Protein AF-A0A3C0PKZ2-F1 (afdb_monomer_lite)

Radius of gyration: 17.77 Å; chains: 1; bounding box: 62×28×46 Å

Sequence (124 aa):
MRHHPFGPSIAAGSLLANPCGPRAWGRSQTAYARAISCCGRLADVGQTNFYSPAGLFAANGYGLNGMTSNVWDWTANLFRIKSLSKRGIAKATAMRGYRLIKGDSYLCHASYCTCHRIAARTGN

pLDDT: mean 71.55, std 21.71, range [29.44, 97.62]

Secondary structure (DSSP, 8-state):
--PPP-------------SS--BTTBSSGGGGGGS--TTS-GGGGT--SSSPPTTSSPP-TTS--SSSSSSPEEEEEEP-----SHHHHHHHHHTTTPEEEES--TT--TTT--TTSTT--EE-

Structure (mmCIF, N/CA/C/O backbone):
data_AF-A0A3C0PKZ2-F1
#
_entry.id   AF-A0A3C0PKZ2-F1
#
loop_
_atom_site.group_PDB
_atom_site.id
_atom_site.type_symbol
_atom_site.label_atom_id
_atom_site.label_alt_id
_atom_site.label_comp_id
_atom_site.label_asym_id
_atom_site.label_entity_id
_atom_site.label_seq_id
_atom_site.pdbx_PDB_ins_code
_atom_site.Cartn_x
_atom_site.Cartn_y
_atom_site.Cartn_z
_atom_site.occupancy
_atom_site.B_iso_or_equiv
_atom_site.auth_seq_id
_atom_site.auth_comp_id
_atom_site.auth_asym_id
_atom_site.auth_atom_id
_atom_site.pdbx_PDB_model_num
ATOM 1 N N . MET A 1 1 ? 48.005 -4.050 -24.384 1.00 39.88 1 MET A N 1
ATOM 2 C CA . MET A 1 1 ? 46.978 -2.987 -24.436 1.00 39.88 1 MET A CA 1
ATOM 3 C C . MET A 1 1 ? 45.623 -3.602 -24.758 1.00 39.88 1 MET A C 1
ATOM 5 O O . MET A 1 1 ? 45.427 -4.028 -25.888 1.00 39.88 1 MET A O 1
ATOM 9 N N . ARG A 1 2 ? 44.720 -3.680 -23.777 1.00 29.66 2 ARG A N 1
ATOM 10 C CA . ARG A 1 2 ? 43.310 -3.259 -23.874 1.00 29.66 2 ARG A CA 1
ATOM 11 C C . ARG A 1 2 ? 42.634 -3.560 -22.534 1.00 29.66 2 ARG A C 1
ATOM 13 O O . ARG A 1 2 ? 42.608 -4.694 -22.076 1.00 29.66 2 ARG A O 1
ATOM 20 N N . HIS A 1 3 ? 42.213 -2.478 -21.892 1.00 29.44 3 HIS A N 1
ATOM 21 C CA . HIS A 1 3 ? 41.614 -2.410 -20.570 1.00 29.44 3 HIS A CA 1
ATOM 22 C C . HIS A 1 3 ? 40.210 -3.028 -20.572 1.00 29.44 3 HIS A C 1
ATOM 24 O O . HIS A 1 3 ? 39.421 -2.750 -21.473 1.00 29.44 3 HIS A O 1
ATOM 30 N N . HIS A 1 4 ? 39.891 -3.819 -19.546 1.00 33.28 4 HIS A N 1
ATOM 31 C CA . HIS A 1 4 ? 38.510 -4.148 -19.190 1.00 33.28 4 HIS A CA 1
ATOM 32 C C . HIS A 1 4 ? 37.887 -2.974 -18.413 1.00 33.28 4 HIS A C 1
ATOM 34 O O . HIS A 1 4 ? 38.599 -2.309 -17.654 1.00 33.28 4 HIS A O 1
ATOM 40 N N . PRO A 1 5 ? 36.587 -2.683 -18.604 1.00 38.94 5 PRO A N 1
ATOM 41 C CA . PRO A 1 5 ? 35.953 -1.514 -18.018 1.00 38.94 5 PRO A CA 1
ATOM 42 C C . PRO A 1 5 ? 35.733 -1.714 -16.517 1.00 38.94 5 PRO A C 1
ATOM 44 O O . PRO A 1 5 ? 35.252 -2.754 -16.068 1.00 38.94 5 PRO A O 1
ATOM 47 N N . PHE A 1 6 ? 36.081 -0.682 -15.754 1.00 33.44 6 PHE A N 1
ATOM 48 C CA . PHE A 1 6 ? 35.735 -0.519 -14.350 1.00 33.44 6 PHE A CA 1
ATOM 49 C C . PHE A 1 6 ? 34.210 -0.589 -14.179 1.00 33.44 6 PHE A C 1
ATOM 51 O O . PHE A 1 6 ? 33.498 0.362 -14.494 1.00 33.44 6 PHE A O 1
ATOM 58 N N . GLY A 1 7 ? 33.702 -1.714 -13.676 1.00 31.20 7 GLY A N 1
ATOM 59 C CA . GLY A 1 7 ? 32.382 -1.751 -13.051 1.00 31.20 7 GLY A CA 1
ATOM 60 C C . GLY A 1 7 ? 32.441 -0.997 -11.717 1.00 31.20 7 GLY A C 1
ATOM 61 O O . GLY A 1 7 ? 33.451 -1.110 -11.015 1.00 31.20 7 GLY A O 1
ATOM 62 N N . PRO A 1 8 ? 31.418 -0.211 -11.343 1.00 34.75 8 PRO A N 1
ATOM 63 C CA . PRO A 1 8 ? 31.438 0.503 -10.077 1.00 34.75 8 PRO A CA 1
ATOM 64 C C . PRO A 1 8 ? 31.435 -0.507 -8.925 1.00 34.75 8 PRO A C 1
ATOM 66 O O . PRO A 1 8 ? 30.502 -1.292 -8.750 1.00 34.75 8 PRO A O 1
ATOM 69 N N . SER A 1 9 ? 32.521 -0.492 -8.154 1.00 31.41 9 SER A N 1
ATOM 70 C CA . SER A 1 9 ? 32.656 -1.221 -6.898 1.00 31.41 9 SER A CA 1
ATOM 71 C C . SER A 1 9 ? 31.627 -0.673 -5.912 1.00 31.41 9 SER A C 1
ATOM 73 O O . SER A 1 9 ? 31.749 0.456 -5.435 1.00 31.41 9 SER A O 1
ATOM 75 N N . ILE A 1 10 ? 30.581 -1.451 -5.638 1.00 37.75 10 ILE A N 1
ATOM 76 C CA . ILE A 1 10 ? 29.632 -1.148 -4.567 1.00 37.75 10 ILE A CA 1
ATOM 77 C C . ILE A 1 10 ? 30.395 -1.357 -3.259 1.00 37.75 10 ILE A C 1
ATOM 79 O O . ILE A 1 10 ? 30.596 -2.487 -2.815 1.00 37.75 10 ILE A O 1
ATOM 83 N N . ALA A 1 11 ? 30.867 -0.256 -2.677 1.00 30.05 11 ALA A N 1
ATOM 84 C CA . ALA A 1 11 ? 31.533 -0.253 -1.387 1.00 30.05 11 ALA A CA 1
ATOM 85 C C . ALA A 1 11 ? 30.641 -0.943 -0.342 1.00 30.05 11 ALA A C 1
ATOM 87 O O . ALA A 1 11 ? 29.474 -0.587 -0.160 1.00 30.05 11 ALA A O 1
ATOM 88 N N . ALA A 1 12 ? 31.203 -1.942 0.338 1.00 32.94 12 ALA A N 1
ATOM 89 C CA . ALA A 1 12 ? 30.577 -2.641 1.448 1.00 32.94 12 ALA A CA 1
ATOM 90 C C . ALA A 1 12 ? 30.451 -1.689 2.651 1.00 32.94 12 ALA A C 1
ATOM 92 O O . ALA A 1 12 ? 31.299 -1.651 3.539 1.00 32.94 12 ALA A O 1
ATOM 93 N N . GLY A 1 13 ? 29.397 -0.875 2.654 1.00 30.06 13 GLY A N 1
ATOM 94 C CA . GLY A 1 13 ? 29.005 -0.072 3.802 1.00 30.06 13 GLY A CA 1
ATOM 95 C C . GLY A 1 13 ? 28.490 -0.967 4.929 1.00 30.06 13 GLY A C 1
ATOM 96 O O . GLY A 1 13 ? 27.566 -1.748 4.725 1.00 30.06 13 GLY A O 1
ATOM 97 N N . SER A 1 14 ? 29.133 -0.850 6.092 1.00 32.31 14 SER A N 1
ATOM 98 C CA . SER A 1 14 ? 28.657 -1.165 7.448 1.00 32.31 14 SER A CA 1
ATOM 99 C C . SER A 1 14 ? 27.263 -1.813 7.555 1.00 32.31 14 SER A C 1
ATOM 101 O O . SER A 1 14 ? 26.236 -1.199 7.258 1.00 32.31 14 SER A O 1
ATOM 103 N N . LEU A 1 15 ? 27.237 -3.046 8.074 1.00 33.56 15 LEU A N 1
ATOM 104 C CA . LEU A 1 15 ? 26.057 -3.808 8.499 1.00 33.56 15 LEU A CA 1
ATOM 105 C C . LEU A 1 15 ? 25.307 -3.107 9.655 1.00 33.56 15 LEU A C 1
ATOM 107 O O . LEU A 1 15 ? 25.250 -3.609 10.773 1.00 33.56 15 LEU A O 1
ATOM 111 N N . LEU A 1 16 ? 24.693 -1.949 9.411 1.00 36.00 16 LEU A N 1
ATOM 112 C CA . LEU A 1 16 ? 23.702 -1.391 10.330 1.00 36.00 16 LEU A CA 1
ATOM 113 C C . LEU A 1 16 ? 22.455 -2.286 10.305 1.00 36.00 16 LEU A C 1
ATOM 115 O O . LEU A 1 16 ? 21.891 -2.558 9.244 1.00 36.00 16 LEU A O 1
ATOM 119 N N . ALA A 1 17 ? 22.037 -2.798 11.463 1.00 38.25 17 ALA A N 1
ATOM 120 C CA . ALA A 1 17 ? 20.852 -3.644 11.606 1.00 38.25 17 ALA A CA 1
ATOM 121 C C . ALA A 1 17 ? 19.679 -3.102 10.765 1.00 38.25 17 ALA A C 1
ATOM 123 O O . ALA A 1 17 ? 19.295 -1.950 10.929 1.00 38.25 17 ALA A O 1
ATOM 124 N N . ASN A 1 18 ? 19.147 -3.912 9.838 1.00 43.00 18 ASN A N 1
ATOM 125 C CA . ASN A 1 18 ? 18.103 -3.507 8.885 1.00 43.00 18 ASN A CA 1
ATOM 126 C C . ASN A 1 18 ? 16.840 -3.084 9.675 1.00 43.00 18 ASN A C 1
ATOM 128 O O . ASN A 1 18 ? 16.130 -3.967 10.162 1.00 43.00 18 ASN A O 1
ATOM 132 N N . PRO A 1 19 ? 16.496 -1.783 9.784 1.00 45.69 19 PRO A N 1
ATOM 133 C CA . PRO A 1 19 ? 15.284 -1.347 10.494 1.00 45.69 19 PRO A CA 1
ATOM 134 C C . PRO A 1 19 ? 14.007 -1.663 9.689 1.00 45.69 19 PRO A C 1
ATOM 136 O O . PRO A 1 19 ? 12.875 -1.453 10.125 1.00 45.69 19 PRO A O 1
ATOM 139 N N . CYS A 1 20 ? 14.199 -2.186 8.483 1.00 45.94 20 CYS A N 1
ATOM 140 C CA . CYS A 1 20 ? 13.212 -2.435 7.462 1.00 45.94 20 CYS A CA 1
ATOM 141 C C . CYS A 1 20 ? 13.010 -3.954 7.365 1.00 45.94 20 CYS A C 1
ATOM 143 O O . CYS A 1 20 ? 13.897 -4.661 6.890 1.00 45.94 20 CYS A O 1
ATOM 145 N N . GLY A 1 21 ? 11.876 -4.462 7.857 1.00 47.00 21 GLY A N 1
ATOM 146 C CA . GLY A 1 21 ? 11.518 -5.890 7.843 1.00 47.00 21 GLY A CA 1
ATOM 147 C C . GLY A 1 21 ? 11.462 -6.543 6.441 1.00 47.00 21 GLY A C 1
ATOM 148 O O . GLY A 1 21 ? 11.964 -5.987 5.470 1.00 47.00 21 GLY A O 1
ATOM 149 N N . PRO A 1 22 ? 10.853 -7.736 6.289 1.00 51.03 22 PRO A N 1
ATOM 150 C CA . PRO A 1 22 ? 10.921 -8.501 5.039 1.00 51.03 22 PRO A CA 1
ATOM 151 C C . PRO A 1 22 ? 10.412 -7.712 3.813 1.00 51.03 22 PRO A C 1
ATOM 153 O O . PRO A 1 22 ? 9.305 -7.160 3.824 1.00 51.03 22 PRO A O 1
ATOM 156 N N . ARG A 1 23 ? 11.239 -7.681 2.757 1.00 65.56 23 ARG A N 1
ATOM 157 C CA . ARG A 1 23 ? 11.001 -7.016 1.460 1.00 65.56 23 ARG A CA 1
ATOM 158 C C . ARG A 1 23 ? 10.810 -8.039 0.337 1.00 65.56 23 ARG A C 1
ATOM 160 O O . ARG A 1 23 ? 11.130 -9.212 0.521 1.00 65.56 23 ARG A O 1
ATOM 167 N N . ALA A 1 24 ? 10.338 -7.589 -0.833 1.00 61.03 24 ALA A N 1
ATOM 168 C CA . ALA A 1 24 ? 10.068 -8.439 -2.006 1.00 61.03 24 ALA A CA 1
ATOM 169 C C . ALA A 1 24 ? 11.278 -9.274 -2.480 1.00 61.03 24 ALA A C 1
ATOM 171 O O . ALA A 1 24 ? 11.088 -10.317 -3.097 1.00 61.03 24 ALA A O 1
ATOM 172 N N . TRP A 1 25 ? 12.503 -8.870 -2.123 1.00 64.25 25 TRP A N 1
ATOM 173 C CA . TRP A 1 25 ? 13.756 -9.574 -2.432 1.00 64.25 25 TRP A CA 1
ATOM 174 C C . TRP A 1 25 ? 14.457 -10.190 -1.202 1.00 64.25 25 TRP A C 1
ATOM 176 O O . TRP A 1 25 ? 15.646 -10.488 -1.261 1.00 64.25 25 TRP A O 1
ATOM 186 N N . GLY A 1 26 ? 13.757 -10.369 -0.075 1.00 64.44 26 GLY A N 1
ATOM 187 C CA . GLY A 1 26 ? 14.300 -10.984 1.145 1.00 64.44 26 GLY A CA 1
ATOM 188 C C . GLY A 1 26 ? 14.710 -9.991 2.244 1.00 64.44 26 GLY A C 1
ATOM 189 O O . GLY A 1 26 ? 14.263 -8.843 2.273 1.00 64.44 26 GLY A O 1
ATOM 190 N N . ARG A 1 27 ? 15.521 -10.460 3.209 1.00 58.41 27 ARG A N 1
ATOM 191 C CA . ARG A 1 27 ? 15.925 -9.709 4.424 1.00 58.41 27 ARG A CA 1
ATOM 192 C C . ARG A 1 27 ? 17.242 -8.918 4.293 1.00 58.41 27 ARG A C 1
ATOM 194 O O . ARG A 1 27 ? 17.581 -8.170 5.208 1.00 58.41 27 ARG A O 1
ATOM 201 N N . SER A 1 28 ? 17.999 -9.061 3.203 1.00 51.78 28 SER A N 1
ATOM 202 C CA . SER A 1 28 ? 19.326 -8.432 3.065 1.00 51.78 28 SER A CA 1
ATOM 203 C C . SER A 1 28 ? 19.245 -6.951 2.668 1.00 51.78 28 SER A C 1
ATOM 205 O O . SER A 1 28 ? 18.336 -6.538 1.944 1.00 51.78 28 SER A O 1
ATOM 207 N N . GLN A 1 29 ? 20.202 -6.133 3.132 1.00 43.12 29 GLN A N 1
ATOM 208 C CA . GLN A 1 29 ? 20.336 -4.710 2.765 1.00 43.12 29 GLN A CA 1
ATOM 209 C C . GLN A 1 29 ? 20.564 -4.490 1.258 1.00 43.12 29 GLN A C 1
ATOM 211 O O . GLN A 1 29 ? 20.180 -3.453 0.740 1.00 43.12 29 GLN A O 1
ATOM 216 N N . THR A 1 30 ? 21.066 -5.479 0.514 1.00 47.38 30 THR A N 1
ATOM 217 C CA . THR A 1 30 ? 21.200 -5.427 -0.957 1.00 47.38 30 THR A CA 1
ATOM 218 C C . THR A 1 30 ? 19.874 -5.232 -1.706 1.00 47.38 30 THR A C 1
ATOM 220 O O . THR A 1 30 ? 19.874 -4.843 -2.870 1.00 47.38 30 THR A O 1
ATOM 223 N N . ALA A 1 31 ? 18.728 -5.443 -1.051 1.00 48.22 31 ALA A N 1
ATOM 224 C CA . ALA A 1 31 ? 17.411 -5.118 -1.601 1.00 48.22 31 ALA A CA 1
ATOM 225 C C . ALA A 1 31 ? 17.113 -3.605 -1.650 1.00 48.22 31 ALA A C 1
ATOM 227 O O . ALA A 1 31 ? 16.162 -3.193 -2.304 1.00 48.22 31 ALA A O 1
ATOM 228 N N . TYR A 1 32 ? 17.913 -2.782 -0.973 1.00 46.09 32 TYR A N 1
ATOM 229 C CA . TYR A 1 32 ? 17.771 -1.328 -0.921 1.00 46.09 32 TYR A CA 1
ATOM 230 C C . TYR A 1 32 ? 18.126 -0.648 -2.254 1.00 46.09 32 TYR A C 1
ATOM 232 O O . TYR A 1 32 ? 17.554 0.378 -2.591 1.00 46.09 32 TYR A O 1
ATOM 240 N N . ALA A 1 33 ? 18.994 -1.272 -3.056 1.00 48.66 33 ALA A N 1
ATOM 241 C CA . ALA A 1 33 ? 19.340 -0.829 -4.410 1.00 48.66 33 ALA A CA 1
ATOM 242 C C . ALA A 1 33 ? 18.353 -1.320 -5.492 1.00 48.66 33 ALA A C 1
ATOM 244 O O . ALA A 1 33 ? 18.578 -1.112 -6.680 1.00 48.66 33 ALA A O 1
ATOM 245 N N . ARG A 1 34 ? 17.279 -2.028 -5.107 1.00 55.22 34 ARG A N 1
ATOM 246 C CA . ARG A 1 34 ? 16.323 -2.650 -6.043 1.00 55.22 34 ARG A CA 1
ATOM 247 C C . ARG A 1 34 ? 14.977 -1.927 -6.120 1.00 55.22 34 ARG A C 1
ATOM 249 O O . ARG A 1 34 ? 14.068 -2.432 -6.766 1.00 55.22 34 ARG A O 1
ATOM 256 N N . ALA A 1 35 ? 14.841 -0.773 -5.469 1.00 57.75 35 ALA A N 1
ATOM 257 C CA . ALA A 1 35 ? 13.669 0.084 -5.585 1.00 57.75 35 ALA A CA 1
ATOM 258 C C . ALA A 1 35 ? 13.978 1.522 -5.143 1.00 57.75 35 ALA A C 1
ATOM 260 O O . ALA A 1 35 ? 14.873 1.745 -4.328 1.00 57.75 35 ALA A O 1
ATOM 261 N N . ILE A 1 36 ? 13.202 2.491 -5.636 1.00 63.38 36 ILE A N 1
ATOM 262 C CA . ILE A 1 36 ? 13.288 3.894 -5.200 1.00 63.38 36 ILE A CA 1
ATOM 263 C C . ILE A 1 36 ? 12.552 4.068 -3.884 1.00 63.38 36 ILE A C 1
ATOM 265 O O . ILE A 1 36 ? 11.367 4.391 -3.883 1.00 63.38 36 ILE A O 1
ATOM 269 N N . SER A 1 37 ? 13.257 3.911 -2.776 1.00 61.75 37 SER A N 1
ATOM 270 C CA . SER A 1 37 ? 12.815 4.455 -1.491 1.00 61.75 37 SER A CA 1
ATOM 271 C C . SER A 1 37 ? 13.539 5.782 -1.245 1.00 61.75 37 SER A C 1
ATOM 273 O O . SER A 1 37 ? 14.605 5.988 -1.810 1.00 61.75 37 SER A O 1
ATOM 275 N N . CYS A 1 38 ? 13.059 6.652 -0.346 1.00 51.41 38 CYS A N 1
ATOM 276 C CA . CYS A 1 38 ? 13.806 7.847 0.115 1.00 51.41 38 CYS A CA 1
ATOM 277 C C . CYS A 1 38 ? 15.253 7.512 0.540 1.00 51.41 38 CYS A C 1
ATOM 279 O O . CYS A 1 38 ? 16.181 8.314 0.487 1.00 51.41 38 CYS A O 1
ATOM 281 N N . CYS A 1 39 ? 15.404 6.263 0.932 1.00 48.78 39 CYS A N 1
ATOM 282 C CA . CYS A 1 39 ? 16.604 5.573 1.284 1.00 48.78 39 CYS A CA 1
ATOM 283 C C . CYS A 1 39 ? 17.562 5.305 0.079 1.00 48.78 39 CYS A C 1
ATOM 285 O O . CYS A 1 39 ? 18.764 5.520 0.232 1.00 48.78 39 CYS A O 1
ATOM 287 N N . GLY A 1 40 ? 17.075 4.897 -1.103 1.00 55.25 40 GLY A N 1
ATOM 288 C CA . GLY A 1 40 ? 17.866 4.641 -2.322 1.00 55.25 40 GLY A CA 1
ATOM 289 C C . GLY A 1 40 ? 17.750 5.793 -3.328 1.00 55.25 40 GLY A C 1
ATOM 290 O O . GLY A 1 40 ? 16.663 6.095 -3.818 1.00 55.25 40 GLY A O 1
ATOM 291 N N . ARG A 1 41 ? 18.853 6.487 -3.621 1.00 53.38 41 ARG A N 1
ATOM 292 C CA . ARG A 1 41 ? 18.809 7.768 -4.335 1.00 53.38 41 ARG A CA 1
ATOM 293 C C . ARG A 1 41 ? 18.700 7.552 -5.849 1.00 53.38 41 ARG A C 1
ATOM 295 O O . ARG A 1 41 ? 19.532 6.893 -6.455 1.00 53.38 41 ARG A O 1
ATOM 302 N N . LEU A 1 42 ? 17.712 8.186 -6.482 1.00 54.50 42 LEU A N 1
ATOM 303 C CA . LEU A 1 42 ? 17.536 8.210 -7.946 1.00 54.50 42 LEU A CA 1
ATOM 304 C C . LEU A 1 42 ? 18.764 8.732 -8.710 1.00 54.50 42 LEU A C 1
ATOM 306 O O . LEU A 1 42 ? 19.036 8.289 -9.824 1.00 54.50 42 LEU A O 1
ATOM 310 N N . ALA A 1 43 ? 19.537 9.620 -8.083 1.00 51.34 43 ALA A N 1
ATOM 311 C CA . ALA A 1 43 ? 20.799 10.110 -8.628 1.00 51.34 43 ALA A CA 1
ATOM 312 C C . ALA A 1 43 ? 21.827 8.985 -8.845 1.00 51.34 43 ALA A C 1
ATOM 314 O O . ALA A 1 43 ? 22.606 9.060 -9.790 1.00 51.34 43 ALA A O 1
ATOM 315 N N . ASP A 1 44 ? 21.786 7.921 -8.035 1.00 54.44 44 ASP A N 1
ATOM 316 C CA . ASP A 1 44 ? 22.727 6.797 -8.132 1.00 54.44 44 ASP A CA 1
ATOM 317 C C . ASP A 1 44 ? 22.487 5.962 -9.404 1.00 54.44 44 ASP A C 1
ATOM 319 O O . ASP A 1 44 ? 23.370 5.236 -9.853 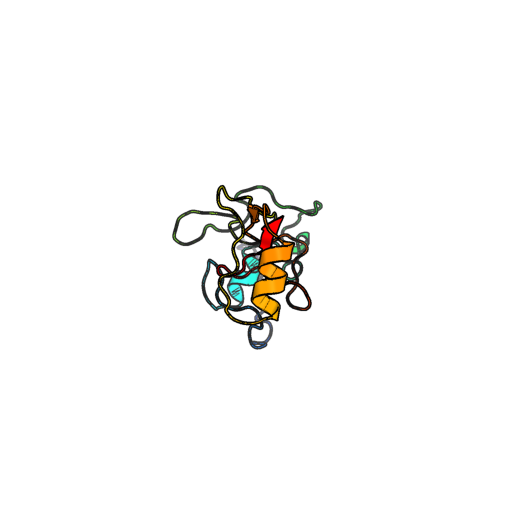1.00 54.44 44 ASP A O 1
ATOM 323 N N . VAL A 1 45 ? 21.304 6.097 -10.016 1.00 55.75 45 VAL A N 1
ATOM 324 C CA . VAL A 1 45 ? 20.931 5.487 -11.304 1.00 55.75 45 VAL A CA 1
ATOM 325 C C . VAL A 1 45 ? 20.760 6.527 -12.422 1.00 55.75 45 VAL A C 1
ATOM 327 O O . VAL A 1 45 ? 20.159 6.231 -13.451 1.00 55.75 45 VAL A O 1
ATOM 330 N N . GLY A 1 46 ? 21.278 7.749 -12.236 1.00 57.53 46 GLY A N 1
ATOM 331 C CA . GLY A 1 46 ? 21.302 8.795 -13.269 1.00 57.53 46 GLY A CA 1
ATOM 332 C C . GLY A 1 46 ? 19.938 9.405 -13.614 1.00 57.53 46 GLY A C 1
ATOM 333 O O . GLY A 1 46 ? 19.773 9.968 -14.693 1.00 57.53 46 GLY A O 1
ATOM 334 N N . GLN A 1 47 ? 18.953 9.291 -12.723 1.00 60.38 47 GLN A N 1
ATOM 335 C CA . GLN A 1 47 ? 17.584 9.749 -12.958 1.00 60.38 47 GLN A CA 1
ATOM 336 C C . GLN A 1 47 ? 17.320 11.124 -12.333 1.00 60.38 47 GLN A C 1
ATOM 338 O O . GLN A 1 47 ? 17.631 11.358 -11.166 1.00 60.38 47 GLN A O 1
ATOM 343 N N . THR A 1 48 ? 16.704 12.020 -13.109 1.00 58.19 48 THR A N 1
ATOM 344 C CA . THR A 1 48 ? 16.386 13.407 -12.714 1.00 58.19 48 THR A CA 1
ATOM 345 C C . THR A 1 48 ? 14.944 13.603 -12.236 1.00 58.19 48 THR A C 1
ATOM 347 O O 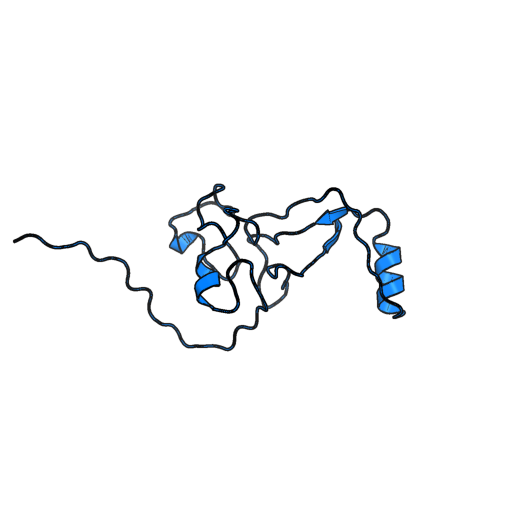. THR A 1 48 ? 14.636 14.620 -11.618 1.00 58.19 48 THR A O 1
ATOM 350 N N . ASN A 1 49 ? 14.060 12.637 -12.499 1.00 67.50 49 ASN A N 1
ATOM 351 C CA . ASN A 1 49 ? 12.661 12.670 -12.070 1.00 67.50 49 ASN A CA 1
ATO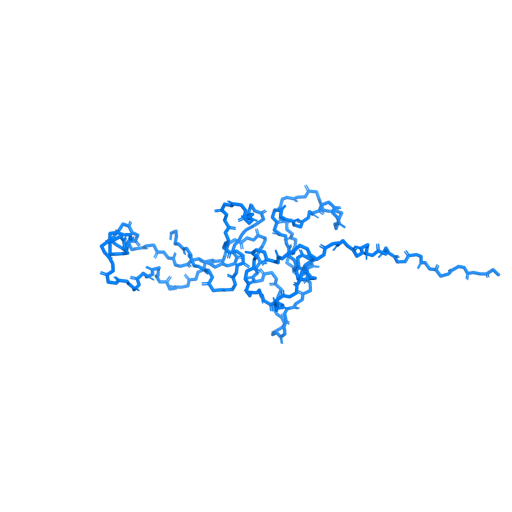M 352 C C . ASN A 1 49 ? 12.499 12.108 -10.653 1.00 67.50 49 ASN A C 1
ATOM 354 O O . ASN A 1 49 ? 13.365 11.389 -10.174 1.00 67.50 49 ASN A O 1
ATOM 358 N N . PHE A 1 50 ? 11.364 12.385 -10.000 1.00 72.75 50 PHE A N 1
ATOM 359 C CA . PHE A 1 50 ? 11.035 11.835 -8.674 1.00 72.75 50 PHE A CA 1
ATOM 360 C C . PHE A 1 50 ? 10.564 10.366 -8.704 1.00 72.75 50 PHE A C 1
ATOM 362 O O . PHE A 1 50 ? 10.488 9.728 -7.660 1.00 72.75 50 PHE A O 1
ATOM 369 N N . TYR A 1 51 ? 10.264 9.822 -9.885 1.00 74.25 51 TYR A N 1
ATOM 370 C CA . TYR A 1 51 ? 9.780 8.455 -10.110 1.00 74.25 51 TYR A CA 1
ATOM 371 C C . TYR A 1 51 ? 10.660 7.725 -11.140 1.00 74.25 51 TYR A C 1
ATOM 373 O O . TYR A 1 51 ? 11.330 8.361 -11.957 1.00 74.25 51 TYR A O 1
ATOM 381 N N . SER A 1 52 ? 10.651 6.387 -11.138 1.00 75.81 52 SER A N 1
ATOM 382 C CA . SER A 1 52 ? 11.302 5.577 -12.186 1.00 75.81 52 SER A CA 1
ATOM 383 C C . SER A 1 52 ? 10.339 5.119 -13.270 1.00 75.81 52 SER A C 1
ATOM 385 O O . SER A 1 52 ? 9.195 4.779 -12.951 1.00 75.81 52 SER A O 1
ATOM 387 N N . PRO A 1 53 ? 10.843 4.936 -14.506 1.00 82.19 53 PRO A N 1
ATOM 388 C CA . PRO A 1 53 ? 10.251 4.031 -15.478 1.00 82.19 53 PRO A CA 1
ATOM 389 C C . PRO A 1 53 ? 9.967 2.650 -14.878 1.00 82.19 53 PRO A C 1
ATOM 391 O O . PRO A 1 53 ? 10.743 2.123 -14.071 1.00 82.19 53 PRO A O 1
ATOM 394 N N . ALA A 1 54 ? 8.865 2.042 -15.308 1.00 81.38 54 ALA A N 1
ATOM 395 C CA . ALA A 1 54 ? 8.586 0.648 -14.998 1.00 81.38 54 ALA A CA 1
ATOM 396 C C . ALA A 1 54 ? 9.704 -0.247 -15.563 1.00 81.38 54 ALA A C 1
ATOM 398 O O . ALA A 1 54 ? 10.211 -0.007 -16.656 1.00 81.38 54 ALA A O 1
ATOM 399 N N . GLY A 1 55 ? 10.108 -1.267 -14.805 1.00 77.75 55 GLY A N 1
ATOM 400 C CA . GLY A 1 55 ? 11.153 -2.203 -15.232 1.00 77.75 55 GLY A CA 1
ATOM 401 C C . GLY A 1 55 ? 12.598 -1.729 -15.037 1.00 77.75 55 GLY A C 1
ATOM 402 O O . GLY A 1 55 ? 13.502 -2.527 -15.258 1.00 77.75 55 GLY A O 1
ATOM 403 N N . LEU A 1 56 ? 12.839 -0.495 -14.565 1.00 78.25 56 LEU A N 1
ATOM 404 C CA . LEU A 1 56 ? 14.201 -0.002 -14.296 1.00 78.25 56 LEU A CA 1
ATOM 405 C C . LEU A 1 56 ? 14.942 -0.861 -13.256 1.00 78.25 56 LEU A C 1
ATOM 407 O O . LEU A 1 56 ? 16.141 -1.100 -13.368 1.00 78.25 56 LEU A O 1
ATOM 411 N N . PHE A 1 57 ? 14.223 -1.325 -12.236 1.00 76.94 57 PHE A N 1
ATOM 412 C CA . PHE A 1 57 ? 14.787 -2.164 -11.184 1.00 76.94 57 PHE A CA 1
ATOM 413 C C . PHE A 1 57 ? 14.563 -3.644 -11.451 1.00 76.94 57 PHE A C 1
ATOM 415 O O . PHE A 1 57 ? 13.578 -4.029 -12.078 1.00 76.94 57 PHE A O 1
ATOM 422 N N . ALA A 1 58 ? 15.448 -4.477 -10.901 1.00 77.31 58 ALA A N 1
ATOM 423 C CA . ALA A 1 58 ? 15.381 -5.927 -11.022 1.00 77.31 58 ALA A CA 1
ATOM 424 C C . ALA A 1 58 ? 14.021 -6.488 -10.579 1.00 77.31 58 ALA A C 1
ATOM 426 O O . ALA A 1 58 ? 13.493 -6.110 -9.534 1.00 77.31 58 ALA A O 1
ATOM 427 N N . ALA A 1 59 ? 13.489 -7.440 -11.345 1.00 83.75 59 ALA A N 1
ATOM 428 C CA . ALA A 1 59 ? 12.279 -8.161 -10.976 1.00 83.75 59 ALA A CA 1
ATOM 429 C C . ALA A 1 59 ? 12.485 -8.998 -9.700 1.00 83.75 59 ALA A C 1
ATOM 431 O O . ALA A 1 59 ? 13.607 -9.364 -9.330 1.00 83.75 59 ALA A O 1
ATOM 432 N N . ASN A 1 60 ? 11.400 -9.295 -8.989 1.00 82.06 60 ASN A N 1
ATOM 433 C CA . ASN A 1 60 ? 11.406 -10.286 -7.912 1.00 82.06 60 ASN A CA 1
ATOM 434 C C . ASN A 1 60 ? 11.400 -11.725 -8.474 1.00 82.06 60 ASN A C 1
ATOM 436 O O . ASN A 1 60 ? 11.371 -11.932 -9.685 1.00 82.06 60 ASN A O 1
ATOM 440 N N . GLY A 1 61 ? 11.379 -12.735 -7.596 1.00 84.19 61 GLY A N 1
ATOM 441 C CA . GLY A 1 61 ? 11.323 -14.151 -8.001 1.00 84.19 61 GLY A CA 1
ATOM 442 C C . GLY A 1 61 ? 10.064 -14.565 -8.779 1.00 84.19 61 GLY A C 1
ATOM 443 O O . GLY A 1 61 ? 10.004 -15.685 -9.268 1.00 84.19 61 GLY A O 1
ATOM 444 N N . TYR A 1 62 ? 9.081 -13.670 -8.907 1.00 86.44 62 TYR A N 1
ATOM 445 C CA . TYR A 1 62 ? 7.857 -13.853 -9.688 1.00 86.44 62 TYR A CA 1
ATOM 446 C C . TYR A 1 62 ? 7.872 -13.075 -11.013 1.00 86.44 62 TYR A C 1
ATOM 448 O O . TYR A 1 62 ? 6.854 -13.021 -11.693 1.00 86.44 62 TYR A O 1
ATOM 456 N N . GLY A 1 63 ? 8.991 -12.437 -11.376 1.00 86.75 63 GLY A N 1
ATOM 457 C CA . GLY A 1 63 ? 9.083 -11.633 -12.597 1.00 86.75 63 GLY A CA 1
ATOM 458 C C . GLY A 1 63 ? 8.412 -10.258 -12.501 1.00 86.75 63 GLY A C 1
ATOM 459 O O . GLY A 1 63 ? 8.218 -9.611 -13.521 1.00 86.75 63 GLY A O 1
ATOM 460 N N . LEU A 1 64 ? 8.064 -9.792 -11.295 1.00 85.31 64 LEU A N 1
ATOM 461 C CA . LEU A 1 64 ? 7.397 -8.505 -11.085 1.00 85.31 64 LEU A CA 1
ATOM 462 C C . LEU A 1 64 ? 8.404 -7.427 -10.674 1.00 85.31 64 LEU A C 1
ATOM 464 O O . LEU A 1 64 ? 9.158 -7.594 -9.710 1.00 85.31 64 LEU A O 1
ATOM 468 N N . ASN A 1 65 ? 8.387 -6.302 -11.382 1.00 84.50 65 ASN A N 1
ATOM 469 C CA . ASN A 1 65 ? 9.192 -5.118 -11.090 1.00 84.50 65 ASN A CA 1
ATOM 470 C C . ASN A 1 65 ? 8.368 -4.108 -10.284 1.00 84.50 65 ASN A C 1
ATOM 472 O O . ASN A 1 65 ? 7.149 -4.054 -10.414 1.00 84.50 65 ASN A O 1
ATOM 476 N N . GLY A 1 66 ? 9.025 -3.282 -9.467 1.00 78.50 66 GLY A N 1
ATOM 477 C CA . GLY A 1 66 ? 8.376 -2.116 -8.855 1.00 78.50 66 GLY A CA 1
ATOM 478 C C . GLY A 1 66 ? 7.228 -2.415 -7.882 1.00 78.50 66 GLY A C 1
ATOM 479 O O . GLY A 1 66 ? 6.521 -1.493 -7.518 1.00 78.50 66 GLY A O 1
ATOM 480 N N . MET A 1 67 ? 7.057 -3.657 -7.403 1.00 82.50 67 MET A N 1
ATOM 481 C CA . MET A 1 67 ? 6.014 -3.992 -6.407 1.00 82.50 67 MET A CA 1
ATOM 482 C C . MET A 1 67 ? 6.215 -3.328 -5.037 1.00 82.50 67 MET A C 1
ATOM 484 O O . MET A 1 67 ? 5.457 -3.550 -4.089 1.00 82.50 67 MET A O 1
ATOM 488 N N . THR A 1 68 ? 7.349 -2.673 -4.850 1.00 78.69 68 THR A N 1
ATOM 489 C CA . THR A 1 68 ? 7.700 -1.983 -3.624 1.00 78.69 68 THR A CA 1
ATOM 490 C C . THR A 1 68 ? 8.468 -0.746 -4.042 1.00 78.69 68 THR A C 1
ATOM 492 O O . THR A 1 68 ? 9.389 -0.855 -4.852 1.00 78.69 68 THR A O 1
ATOM 495 N N . SER A 1 69 ? 8.109 0.396 -3.477 1.00 76.81 69 SER A N 1
ATOM 496 C CA . SER A 1 69 ? 8.620 1.717 -3.798 1.00 76.81 69 SER A CA 1
ATOM 497 C C . SER A 1 69 ? 8.242 2.235 -5.185 1.00 76.81 69 SER A C 1
ATOM 499 O O . SER A 1 69 ? 7.457 1.615 -5.891 1.00 76.81 69 SER A O 1
ATOM 501 N N . ASN A 1 70 ? 8.730 3.426 -5.551 1.00 83.06 70 ASN A N 1
ATOM 502 C CA . ASN A 1 70 ? 8.243 4.228 -6.685 1.00 83.06 70 ASN A CA 1
ATOM 503 C C . ASN A 1 70 ? 6.855 4.849 -6.438 1.00 83.06 70 ASN A C 1
ATOM 505 O O . ASN A 1 70 ? 6.780 5.985 -5.972 1.00 83.06 70 ASN A O 1
ATOM 509 N N . VAL A 1 71 ? 5.764 4.127 -6.688 1.00 87.12 71 VAL A N 1
ATOM 510 C CA . VAL A 1 71 ? 4.393 4.661 -6.602 1.00 87.12 71 VAL A CA 1
ATOM 511 C C . VAL A 1 71 ? 3.468 3.721 -5.839 1.00 87.12 71 VAL A C 1
ATOM 513 O O . VAL A 1 71 ? 3.683 2.514 -5.804 1.00 87.12 71 VAL A O 1
ATOM 516 N N . TRP A 1 72 ? 2.425 4.295 -5.237 1.00 90.62 72 TRP A N 1
ATOM 517 C CA . TRP A 1 72 ? 1.398 3.519 -4.552 1.00 90.62 72 TRP A CA 1
ATOM 518 C C . TRP A 1 72 ? 0.487 2.813 -5.552 1.00 90.62 72 TRP A C 1
ATOM 520 O O . TRP A 1 72 ? -0.063 3.449 -6.451 1.00 90.62 72 TRP A O 1
ATOM 530 N N . ASP A 1 73 ? 0.238 1.532 -5.304 1.00 91.31 73 ASP A N 1
ATOM 531 C CA . ASP A 1 73 ? -0.645 0.701 -6.112 1.00 91.31 73 ASP A CA 1
ATOM 532 C C . ASP A 1 73 ? -2.017 0.564 -5.452 1.00 91.31 73 ASP A C 1
ATOM 534 O O . ASP A 1 73 ? -2.154 0.039 -4.337 1.00 91.31 73 ASP A O 1
ATOM 538 N N . TRP A 1 74 ? -3.052 1.008 -6.163 1.00 93.81 74 TRP A N 1
ATOM 539 C CA . TRP A 1 74 ? -4.438 0.760 -5.788 1.00 93.81 74 TRP A CA 1
ATOM 540 C C . TRP A 1 74 ? -4.809 -0.706 -5.965 1.00 93.81 74 TRP A C 1
ATOM 542 O O . TRP A 1 74 ? -4.460 -1.345 -6.954 1.00 93.81 74 TRP A O 1
ATOM 552 N N . THR A 1 75 ? -5.589 -1.232 -5.023 1.00 94.12 75 THR A N 1
ATOM 553 C CA . THR A 1 75 ? -6.146 -2.583 -5.122 1.00 94.12 75 THR A CA 1
ATOM 554 C C . THR A 1 75 ? -7.670 -2.543 -5.178 1.00 94.12 75 THR A C 1
ATOM 556 O O . THR A 1 75 ? -8.316 -1.596 -4.721 1.00 94.12 75 THR A O 1
ATOM 559 N N . ALA A 1 76 ? -8.271 -3.598 -5.728 1.00 95.94 76 ALA A N 1
ATOM 560 C CA . ALA A 1 76 ? -9.725 -3.716 -5.811 1.00 95.94 76 ALA A CA 1
ATOM 561 C C . ALA A 1 76 ? -10.396 -3.798 -4.424 1.00 95.94 76 ALA A C 1
ATOM 563 O O . ALA A 1 76 ? -11.570 -3.454 -4.275 1.00 95.94 76 ALA A O 1
ATOM 564 N N . ASN A 1 77 ? -9.656 -4.241 -3.406 1.00 95.94 77 ASN A N 1
ATOM 565 C CA . ASN A 1 77 ? -10.176 -4.522 -2.077 1.00 95.94 77 ASN A CA 1
ATOM 566 C C . ASN A 1 77 ? -10.366 -3.246 -1.247 1.00 95.94 77 ASN A C 1
ATOM 568 O O . ASN A 1 77 ? -9.575 -2.308 -1.304 1.00 95.94 77 ASN A O 1
ATOM 572 N N . LEU A 1 78 ? -11.377 -3.259 -0.377 1.00 96.00 78 LEU A N 1
ATOM 573 C CA . LEU A 1 78 ? -11.529 -2.244 0.665 1.00 96.00 78 LEU A CA 1
ATOM 574 C C . LEU A 1 78 ? -10.463 -2.407 1.752 1.00 96.00 78 LEU A C 1
ATOM 576 O O . LEU A 1 78 ? -10.096 -3.526 2.131 1.00 96.00 78 LEU A O 1
ATOM 580 N N . PHE A 1 79 ? -10.022 -1.286 2.311 1.00 95.69 79 PHE A N 1
ATOM 581 C CA . PHE A 1 79 ? -9.142 -1.273 3.464 1.00 95.69 79 PHE A CA 1
ATOM 582 C C . PHE A 1 79 ? -9.906 -1.729 4.713 1.00 95.69 79 PHE A C 1
ATOM 584 O O . PHE A 1 79 ? -10.942 -1.177 5.078 1.00 95.69 79 PHE A O 1
ATOM 591 N N . ARG A 1 80 ? -9.405 -2.775 5.380 1.00 93.69 80 ARG A N 1
ATOM 592 C CA . ARG A 1 80 ? -10.024 -3.336 6.590 1.00 93.69 80 ARG A CA 1
ATOM 593 C C . ARG A 1 80 ? -8.983 -3.542 7.679 1.00 93.69 80 ARG A C 1
ATOM 595 O O . ARG A 1 80 ? -7.950 -4.175 7.458 1.00 93.69 80 ARG A O 1
ATOM 602 N N . ILE A 1 81 ? -9.295 -3.068 8.882 1.00 93.94 81 ILE A N 1
ATOM 603 C CA . ILE A 1 81 ? -8.530 -3.356 10.095 1.00 93.94 81 ILE A CA 1
ATOM 604 C C . ILE A 1 81 ? -9.330 -4.354 10.924 1.00 93.94 81 ILE A C 1
ATOM 606 O O . ILE A 1 81 ? -10.433 -4.056 11.370 1.00 93.94 81 ILE A O 1
ATOM 610 N N . LYS A 1 82 ? -8.756 -5.538 11.144 1.00 91.44 82 LYS A N 1
ATOM 611 C CA . LYS A 1 82 ? -9.289 -6.542 12.068 1.00 91.44 82 LYS A CA 1
ATOM 612 C C . LYS A 1 82 ? -8.521 -6.427 13.382 1.00 91.44 82 LYS A C 1
ATOM 614 O O . LYS A 1 82 ? -7.412 -6.941 13.492 1.00 91.44 82 LYS A O 1
ATOM 619 N N . SER A 1 83 ? -9.061 -5.685 14.342 1.00 93.12 83 SER A N 1
ATOM 620 C CA . SER A 1 83 ? -8.471 -5.529 15.673 1.00 93.12 83 SER A CA 1
ATOM 621 C C . SER A 1 83 ? -9.579 -5.393 16.706 1.00 93.12 83 SER A C 1
ATOM 623 O O . SER A 1 83 ? -10.540 -4.670 16.470 1.00 93.12 83 SER A O 1
ATOM 625 N N . LEU A 1 84 ? -9.415 -6.061 17.849 1.00 94.75 84 LEU A N 1
ATOM 626 C CA . LEU A 1 84 ? -10.321 -5.947 18.997 1.00 94.75 84 LEU A CA 1
ATOM 627 C C . LEU A 1 84 ? -9.946 -4.783 19.928 1.00 94.75 84 LEU A C 1
ATOM 629 O O . LEU A 1 84 ? -10.671 -4.467 20.865 1.00 94.75 84 LEU A O 1
ATOM 633 N N . SER A 1 85 ? -8.806 -4.128 19.687 1.00 97.62 85 SER A N 1
ATOM 634 C CA . SER A 1 85 ? -8.387 -2.981 20.493 1.00 97.62 85 SER A CA 1
ATOM 635 C C . SER A 1 85 ? -9.282 -1.770 20.223 1.00 97.62 85 SER A C 1
ATOM 637 O O . SER A 1 85 ? -9.623 -1.498 19.071 1.00 97.62 85 SER A O 1
ATOM 639 N N . LYS A 1 86 ? -9.582 -0.975 21.260 1.00 96.88 86 LYS A N 1
ATOM 640 C CA . LYS A 1 86 ? -10.356 0.275 21.119 1.00 96.88 86 LYS A CA 1
ATOM 641 C C . LYS A 1 86 ? -9.784 1.184 20.023 1.00 96.88 86 LYS A C 1
ATOM 643 O O . LYS A 1 86 ? -10.518 1.667 19.166 1.00 96.88 86 LYS A O 1
ATOM 648 N N . ARG A 1 87 ? -8.453 1.346 19.995 1.00 96.38 87 ARG A N 1
ATOM 649 C CA . ARG A 1 87 ? -7.737 2.124 18.968 1.00 96.38 87 ARG A CA 1
ATOM 650 C C . ARG A 1 87 ? -7.910 1.535 17.566 1.00 96.38 87 ARG A C 1
ATOM 652 O O . ARG A 1 87 ? -8.090 2.279 16.607 1.00 96.38 87 ARG A O 1
ATOM 659 N N . GLY A 1 88 ? -7.839 0.212 17.439 1.00 94.62 88 GLY A N 1
ATOM 660 C CA . GLY A 1 88 ? -8.016 -0.485 16.170 1.00 94.62 88 GLY A CA 1
ATOM 661 C C . GLY A 1 88 ? -9.435 -0.357 15.622 1.00 94.62 88 GLY A C 1
ATOM 662 O O . GLY A 1 88 ? -9.590 -0.084 14.435 1.00 94.62 88 GLY A O 1
ATOM 663 N N . ILE A 1 89 ? -10.445 -0.473 16.487 1.00 96.44 89 ILE A N 1
ATOM 664 C CA . ILE A 1 89 ? -11.859 -0.286 16.137 1.00 96.44 89 ILE A CA 1
ATOM 665 C C . ILE A 1 89 ? -12.112 1.159 15.698 1.00 96.44 89 ILE A C 1
ATOM 667 O O . ILE A 1 89 ? -12.631 1.374 14.608 1.00 96.44 89 ILE A O 1
ATOM 671 N N . ALA A 1 90 ? -11.673 2.153 16.478 1.00 96.62 90 ALA A N 1
ATOM 672 C CA . ALA A 1 90 ? -11.825 3.566 16.119 1.00 96.62 90 ALA A CA 1
ATOM 673 C C . ALA A 1 90 ? -11.176 3.886 14.762 1.00 96.62 90 ALA A C 1
ATOM 675 O O . ALA A 1 90 ? -11.784 4.528 13.906 1.00 96.62 90 ALA A O 1
ATOM 676 N N . LYS A 1 91 ? -9.965 3.365 14.527 1.00 94.56 91 LYS A N 1
ATOM 677 C CA . LYS A 1 91 ? -9.258 3.524 13.253 1.00 94.56 91 LYS A CA 1
ATOM 678 C C . LYS A 1 91 ? -9.978 2.810 12.096 1.00 94.56 91 LYS A C 1
ATOM 680 O O . LYS A 1 91 ? -10.019 3.348 10.995 1.00 94.56 91 LYS A O 1
ATOM 685 N N . ALA A 1 92 ? -10.556 1.629 12.326 1.00 94.44 92 ALA A N 1
ATOM 686 C CA . ALA A 1 92 ? -11.358 0.919 11.327 1.00 94.44 92 ALA A CA 1
ATOM 687 C C . ALA A 1 92 ? -12.617 1.710 10.944 1.00 94.44 92 ALA A C 1
ATOM 689 O O . ALA A 1 92 ? -12.938 1.803 9.762 1.00 94.44 92 ALA A O 1
ATOM 690 N N . THR A 1 93 ? -13.294 2.305 11.929 1.00 95.44 93 THR A N 1
ATOM 691 C CA . THR A 1 93 ? -14.477 3.147 11.715 1.00 95.44 93 THR A CA 1
ATOM 692 C C . THR A 1 93 ? -14.135 4.407 10.926 1.00 95.44 93 THR A C 1
ATOM 694 O O . THR A 1 93 ? -14.839 4.727 9.972 1.00 95.44 93 THR A O 1
ATOM 697 N N . ALA A 1 94 ? -13.034 5.081 11.272 1.00 95.75 94 ALA A N 1
ATOM 698 C CA . ALA A 1 94 ? -12.598 6.312 10.611 1.00 95.75 94 ALA A CA 1
ATOM 699 C C . ALA A 1 94 ? -12.234 6.123 9.127 1.00 95.75 94 ALA A C 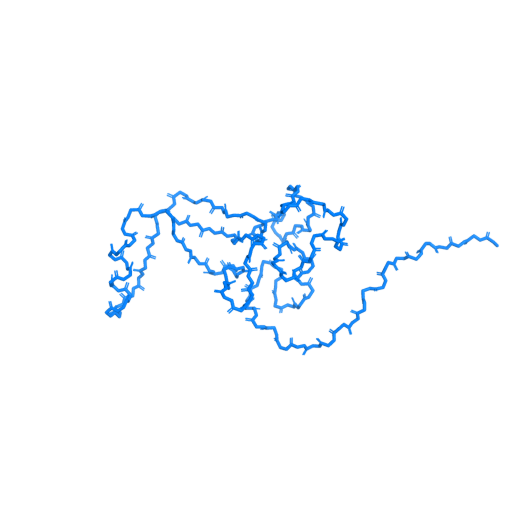1
ATOM 701 O O . ALA A 1 94 ? -12.352 7.059 8.351 1.00 95.75 94 ALA A O 1
ATOM 702 N N . MET A 1 95 ? -11.811 4.921 8.723 1.00 94.94 95 MET A N 1
ATOM 703 C CA . MET A 1 95 ? -11.435 4.614 7.334 1.00 94.94 95 MET A CA 1
ATOM 704 C C . MET A 1 95 ? -12.453 3.713 6.625 1.00 94.94 95 MET A C 1
ATOM 706 O O . MET A 1 95 ? -12.107 2.961 5.710 1.00 94.94 95 MET A O 1
ATOM 710 N N . ARG A 1 96 ? -13.723 3.734 7.041 1.00 95.06 96 ARG A N 1
ATOM 711 C CA . ARG A 1 96 ? -14.773 3.017 6.304 1.00 95.06 96 ARG A CA 1
ATOM 712 C C . ARG A 1 96 ? -14.912 3.605 4.900 1.00 95.06 96 ARG A C 1
ATOM 714 O O . ARG A 1 96 ? -15.010 4.812 4.740 1.00 95.06 96 ARG A O 1
ATOM 721 N N . GLY A 1 97 ? -14.938 2.733 3.894 1.00 94.38 97 GLY A N 1
ATOM 722 C CA . GLY A 1 97 ? -15.059 3.119 2.482 1.00 94.38 97 GLY A CA 1
ATOM 723 C C . GLY A 1 97 ? -13.726 3.320 1.757 1.00 94.38 97 GLY A C 1
ATOM 724 O O . GLY A 1 97 ? -13.713 3.279 0.532 1.00 94.38 97 GLY A O 1
ATOM 725 N N . TYR A 1 98 ? -12.612 3.429 2.488 1.00 96.56 98 TYR A N 1
ATOM 726 C CA . TYR A 1 98 ? -11.279 3.552 1.901 1.00 96.56 98 TYR A CA 1
ATOM 727 C C . TYR A 1 98 ? -10.912 2.257 1.167 1.00 96.56 98 TYR A C 1
ATOM 729 O O . TYR A 1 98 ? -11.238 1.146 1.611 1.00 96.56 98 TYR A O 1
ATOM 737 N N . ARG A 1 99 ? -10.199 2.377 0.052 1.00 96.56 99 ARG A N 1
ATOM 738 C CA . ARG A 1 99 ? -9.634 1.263 -0.710 1.00 96.56 99 ARG A CA 1
ATOM 739 C C . ARG A 1 99 ? -8.216 0.967 -0.232 1.00 96.56 99 ARG A C 1
ATOM 741 O O . ARG A 1 99 ? -7.488 1.834 0.241 1.00 96.56 99 ARG A O 1
ATOM 748 N N . LEU A 1 100 ? -7.830 -0.303 -0.292 1.00 95.44 100 LEU A N 1
ATOM 749 C CA . LEU A 1 100 ? -6.505 -0.750 0.121 1.00 95.44 100 LEU A CA 1
ATOM 750 C C . LEU A 1 100 ? -5.471 -0.325 -0.927 1.00 95.44 100 LEU A C 1
ATOM 752 O O . LEU A 1 100 ? -5.638 -0.617 -2.113 1.00 95.44 100 LEU A O 1
ATOM 756 N N . ILE A 1 101 ? -4.375 0.275 -0.463 1.00 93.75 101 ILE A N 1
ATOM 757 C CA . ILE A 1 101 ? -3.198 0.570 -1.283 1.00 93.75 101 ILE A CA 1
ATOM 758 C C . ILE A 1 101 ? -1.945 -0.139 -0.752 1.00 93.75 101 ILE A C 1
ATOM 760 O O . ILE A 1 101 ? -1.797 -0.402 0.453 1.00 93.75 101 ILE A O 1
ATOM 764 N N . LYS A 1 102 ? -1.064 -0.502 -1.686 1.00 91.88 102 LYS A N 1
ATOM 765 C CA . LYS A 1 102 ? 0.148 -1.311 -1.495 1.00 91.88 102 LYS A CA 1
ATOM 766 C C . LYS A 1 102 ? 1.326 -0.666 -2.228 1.00 91.88 102 LYS A C 1
ATOM 768 O O . LYS A 1 102 ? 1.154 0.331 -2.912 1.00 91.88 102 LYS A O 1
ATOM 773 N N . GLY A 1 103 ? 2.521 -1.216 -2.056 1.00 83.31 103 GLY A N 1
ATOM 774 C CA . GLY A 1 103 ? 3.679 -0.791 -2.837 1.00 83.31 103 GLY A CA 1
ATOM 775 C C . GLY A 1 103 ? 4.532 0.269 -2.161 1.00 83.31 103 GLY A C 1
ATOM 776 O O . GLY A 1 103 ? 5.729 0.109 -2.212 1.00 83.31 103 GLY A O 1
ATOM 777 N N . ASP A 1 104 ? 3.988 1.231 -1.409 1.00 86.56 104 ASP A N 1
ATOM 778 C CA . ASP A 1 104 ? 4.749 2.404 -0.924 1.00 86.56 104 ASP A CA 1
ATOM 779 C C . ASP A 1 104 ? 5.059 3.421 -2.046 1.00 86.56 104 ASP A C 1
ATOM 781 O O . ASP A 1 104 ? 4.472 3.345 -3.110 1.00 86.56 104 ASP A O 1
ATOM 785 N N . SER A 1 105 ? 5.871 4.448 -1.801 1.00 84.31 105 SER A N 1
ATOM 786 C CA . SER A 1 105 ? 6.262 5.428 -2.825 1.00 84.31 105 SER A CA 1
ATOM 787 C C . SER A 1 105 ? 7.702 5.883 -2.614 1.00 84.31 105 SER A C 1
ATOM 789 O O . SER A 1 105 ? 8.250 5.714 -1.526 1.00 84.31 105 SER A O 1
ATOM 791 N N . TYR A 1 106 ? 8.275 6.582 -3.595 1.00 79.44 106 TYR A N 1
ATOM 792 C CA . TYR A 1 106 ? 9.604 7.198 -3.487 1.00 79.44 106 TYR A CA 1
ATOM 793 C C . TYR A 1 106 ? 9.775 8.125 -2.271 1.00 79.44 106 TYR A C 1
ATOM 795 O O . TYR A 1 106 ? 10.895 8.371 -1.828 1.00 79.44 106 TYR A O 1
ATOM 803 N N . LEU A 1 107 ? 8.677 8.607 -1.682 1.00 81.94 107 LEU A N 1
ATOM 804 C CA . LEU A 1 107 ? 8.701 9.400 -0.458 1.00 81.94 107 LEU A CA 1
ATOM 805 C C . LEU A 1 107 ? 8.965 8.547 0.791 1.00 81.94 107 LEU A C 1
ATOM 807 O O . LEU A 1 107 ? 9.525 9.038 1.759 1.00 81.94 107 LEU A O 1
ATOM 811 N N . CYS A 1 108 ? 8.601 7.267 0.809 1.00 80.75 108 CYS A N 1
ATOM 812 C CA . CYS A 1 108 ? 8.632 6.464 2.029 1.00 80.75 108 CYS A CA 1
ATOM 813 C C . CYS A 1 108 ? 10.058 6.293 2.576 1.00 80.75 108 CYS A C 1
ATOM 815 O O . CYS A 1 108 ? 10.959 5.839 1.868 1.00 80.75 108 CYS A O 1
ATOM 817 N N . HIS A 1 109 ? 10.240 6.609 3.863 1.00 77.56 109 HIS A N 1
ATOM 818 C CA . HIS A 1 109 ? 11.515 6.517 4.578 1.00 77.56 109 HIS A CA 1
ATOM 819 C C . HIS A 1 109 ? 11.360 5.775 5.908 1.00 77.56 109 HIS A C 1
ATOM 821 O O . HIS A 1 109 ? 10.339 5.907 6.584 1.00 77.56 109 HIS A O 1
ATOM 827 N N . ALA A 1 110 ? 12.398 5.051 6.336 1.00 76.62 110 ALA A N 1
ATOM 828 C CA . ALA A 1 110 ? 12.370 4.250 7.561 1.00 76.62 110 ALA A CA 1
ATOM 829 C C . ALA A 1 110 ? 12.029 5.057 8.829 1.00 76.62 110 ALA A C 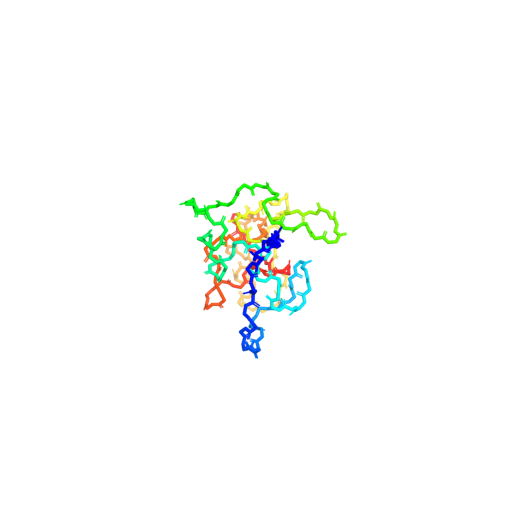1
ATOM 831 O O . ALA A 1 110 ? 11.400 4.512 9.733 1.00 76.62 110 ALA A O 1
ATOM 832 N N . SER A 1 111 ? 12.388 6.346 8.883 1.00 78.62 111 SER A N 1
ATOM 833 C CA . SER A 1 111 ? 12.133 7.192 10.060 1.00 78.62 111 SER A CA 1
ATOM 834 C C . SER A 1 111 ? 10.657 7.522 10.295 1.00 78.62 111 SER A C 1
ATOM 836 O O . SER A 1 111 ? 10.295 7.828 11.427 1.00 78.62 111 SER A O 1
ATOM 838 N N . TYR A 1 112 ? 9.800 7.465 9.270 1.00 81.06 112 TYR A N 1
ATOM 839 C CA . TYR A 1 112 ? 8.400 7.892 9.411 1.00 81.06 112 TYR A CA 1
ATOM 840 C C . TYR A 1 112 ? 7.381 7.029 8.658 1.00 81.06 112 TYR A C 1
ATOM 842 O O . TYR A 1 112 ? 6.229 6.936 9.075 1.00 81.06 112 TYR A O 1
ATOM 850 N N . CYS A 1 113 ? 7.776 6.363 7.570 1.00 82.00 113 CYS A N 1
ATOM 851 C CA . CYS A 1 113 ? 6.893 5.537 6.756 1.00 82.00 113 CYS A CA 1
ATOM 852 C C . CYS A 1 113 ? 7.560 4.208 6.382 1.00 82.00 113 CYS A C 1
ATOM 854 O O . CYS A 1 113 ? 8.333 4.087 5.431 1.00 82.00 113 CYS A O 1
ATOM 85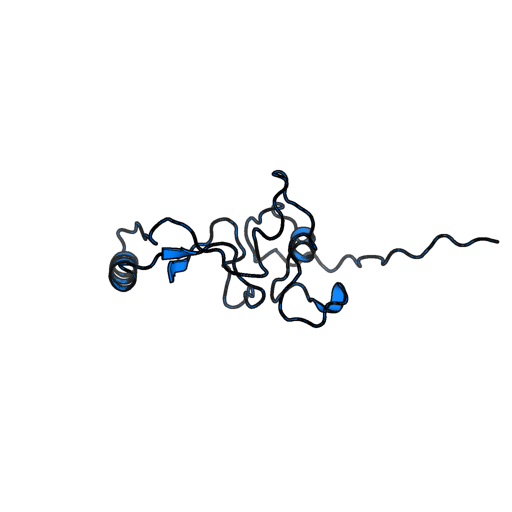6 N N . THR A 1 114 ? 7.188 3.154 7.106 1.00 81.88 114 THR A N 1
ATOM 857 C CA . THR A 1 114 ? 7.685 1.789 6.871 1.00 81.88 114 THR A CA 1
ATOM 858 C C . THR A 1 114 ? 6.781 0.984 5.937 1.00 81.88 114 THR A C 1
ATOM 860 O O . THR A 1 114 ? 6.695 -0.244 6.051 1.00 81.88 114 THR A O 1
ATOM 863 N N . CYS A 1 115 ? 6.079 1.671 5.031 1.00 86.25 115 CYS A N 1
ATOM 864 C CA . CYS A 1 115 ? 5.148 1.040 4.100 1.00 86.25 115 CYS A CA 1
ATOM 865 C C . CYS A 1 115 ? 5.830 0.245 2.984 1.00 86.25 115 CYS A C 1
ATOM 867 O O . CYS A 1 115 ? 5.178 -0.577 2.352 1.00 86.25 115 CYS A O 1
ATOM 869 N N . HIS A 1 116 ? 7.148 0.383 2.846 1.00 77.12 116 HIS A N 1
ATOM 870 C CA . HIS A 1 116 ? 7.987 -0.380 1.923 1.00 77.12 116 HIS A CA 1
ATOM 871 C C . HIS A 1 116 ? 8.195 -1.852 2.275 1.00 77.12 116 HIS A C 1
ATOM 873 O O . HIS A 1 116 ? 9.034 -2.554 1.715 1.00 77.12 116 HIS A O 1
ATOM 879 N N . ARG A 1 117 ? 7.457 -2.354 3.260 1.00 82.50 117 ARG A N 1
ATOM 880 C CA . ARG A 1 117 ? 7.451 -3.774 3.600 1.00 82.50 117 ARG A CA 1
ATOM 881 C C . ARG A 1 117 ? 6.324 -4.446 2.841 1.00 82.50 117 ARG A C 1
ATOM 883 O O . ARG A 1 117 ? 5.214 -3.921 2.809 1.00 82.50 117 ARG A O 1
ATOM 890 N N . ILE A 1 118 ? 6.549 -5.676 2.376 1.00 84.06 118 ILE A N 1
ATOM 891 C CA . ILE A 1 118 ? 5.523 -6.448 1.649 1.00 84.06 118 ILE A CA 1
ATOM 892 C C . ILE A 1 118 ? 4.219 -6.532 2.452 1.00 84.06 118 ILE A C 1
ATOM 894 O O . ILE A 1 118 ? 3.127 -6.464 1.897 1.00 84.06 118 ILE A O 1
ATOM 898 N N . ALA A 1 119 ? 4.312 -6.674 3.775 1.00 86.31 119 ALA A N 1
ATOM 899 C CA . ALA A 1 119 ? 3.150 -6.825 4.646 1.00 86.31 119 ALA A CA 1
ATOM 900 C C . ALA A 1 119 ? 2.432 -5.504 4.977 1.00 86.31 119 ALA A C 1
ATOM 902 O O . ALA A 1 119 ? 1.323 -5.540 5.511 1.00 86.31 119 ALA A O 1
ATOM 903 N N . ALA A 1 120 ? 3.030 -4.344 4.692 1.00 89.38 120 ALA A N 1
ATOM 904 C CA . ALA A 1 120 ? 2.441 -3.062 5.055 1.00 89.38 120 ALA A CA 1
ATOM 905 C C . ALA A 1 120 ? 1.178 -2.770 4.238 1.00 89.38 120 ALA A C 1
ATOM 907 O O . ALA A 1 120 ? 1.042 -3.193 3.091 1.00 89.38 120 ALA A O 1
ATOM 908 N N . ARG A 1 121 ? 0.215 -2.086 4.852 1.00 91.56 121 ARG A N 1
ATOM 909 C CA . ARG A 1 121 ? -1.080 -1.764 4.250 1.00 91.56 121 ARG A CA 1
ATOM 910 C C . ARG A 1 121 ? -1.491 -0.376 4.707 1.00 91.56 121 ARG A C 1
ATOM 912 O O . ARG A 1 121 ? -1.385 -0.088 5.899 1.00 91.56 121 ARG A O 1
ATOM 919 N N . THR A 1 122 ? -2.025 0.425 3.799 1.00 91.81 122 THR A N 1
ATOM 920 C CA . THR A 1 122 ? -2.708 1.676 4.138 1.00 91.81 122 THR A CA 1
ATOM 921 C C . THR A 1 122 ? -3.942 1.842 3.252 1.00 91.81 122 THR A C 1
ATOM 923 O O . THR A 1 122 ? -4.168 1.021 2.359 1.00 91.81 122 THR A O 1
ATOM 926 N N . GLY A 1 123 ? -4.780 2.827 3.558 1.00 92.50 123 GLY A N 1
ATOM 927 C CA . GLY A 1 123 ? -5.999 3.107 2.812 1.00 92.50 123 GLY A CA 1
ATOM 928 C C . GLY A 1 123 ? -6.027 4.540 2.305 1.00 92.50 123 GLY A C 1
ATOM 929 O O . GLY A 1 123 ? -5.498 5.428 2.974 1.00 92.50 123 GLY A O 1
ATOM 930 N N . ASN A 1 124 ? -6.666 4.734 1.155 1.00 91.12 124 ASN A N 1
ATOM 931 C CA . ASN A 1 124 ? -7.081 6.027 0.608 1.00 91.12 124 ASN A CA 1
ATOM 932 C C . ASN A 1 124 ? -8.505 5.878 0.039 1.00 91.12 124 ASN A C 1
ATOM 934 O O . ASN A 1 124 ? -8.876 4.728 -0.293 1.00 91.12 124 ASN A O 1
#

Foldseek 3Di:
DDDDDDDDDPPPPDPDPPLAPAALAGDDPVCQCQEQALSHDPVVVPDPDLADDFPPGDAGPVRHGQQAEADKDWDPAADAQDDPDPVSVVVRVVRPPWTKIARYYSHADSVPHSRRHRPHIDTD